Protein AF-Q5XAY3-F1 (afdb_monomer)

Organism: Streptococcus pyogenes serotype M6 (strain ATCC BAA-946 / MGAS10394) (NCBI:txid286636)

Secondary structure (DSSP, 8-state):
------S-TTS--EEEEEEETTEEEEEEEEEE-SSSEEEEEEEEE-GGGTTTTHHHHHHHHHHHHHHHHT--EEEEEEEHHHHHHHHHTT-EEEEEEEEETTEEEEEEEEE-----HHHHHHHHHHHHHHHHHHHHHHHHH-S---

Radius of gyration: 23.06 Å; Cα contacts (8 Å, |Δi|>4): 204; chains: 1; bounding box: 86×54×33 Å

Nearest PDB structures (foldseek):
  5jph-assembly2_A  TM=9.578E-01  e=9.224E-12  Staphylococcus aureus subsp. aureus COL
  3efa-assembly1_A-2  TM=9.436E-01  e=9.366E-09  Lactiplantibacillus plantarum WCFS1
  2jdd-assembly1_A  TM=9.317E-01  e=6.829E-08  Bacillus licheniformis
  8iym-assembly1_A  TM=8.969E-01  e=8.688E-08  Helicobacter pylori 26695
  8iym-assembly3_C  TM=8.863E-01  e=6.728E-07  Helicobacter pylori 26695

Sequence (146 aa):
MTDKFDANDETRTVYAVVYDNDQPVSTGQFLAETKIEARLTRIVTLADYCGCGYGAKVTEALETYTRREGFYQLTIHSELTAQTFYENLGYQTYGSKYLEDGEYCQSLVKTILKWEKNMDIAMLIAIVGGLLGCYLYLTKNNEPKD

Solvent-accessible surface area (backbone atoms only — not comparable to full-atom values): 8529 Å² total; per-residue (Å²): 134,83,81,84,83,78,85,69,89,81,64,79,72,44,74,36,74,43,64,57,95,88,39,81,41,22,34,25,32,42,39,72,78,53,93,41,36,30,34,55,41,74,74,45,50,43,78,95,50,58,90,71,53,47,57,58,52,28,51,50,52,48,51,52,49,37,36,72,76,59,27,42,36,40,37,36,80,29,46,61,91,50,41,67,62,44,42,76,73,63,32,42,79,49,84,74,74,46,77,54,98,90,40,58,29,39,38,29,39,33,77,39,76,67,82,53,68,65,57,56,50,51,50,49,51,50,52,52,50,50,52,52,51,52,52,56,52,55,60,69,72,63,59,81,82,128

Structure (mmCIF, N/CA/C/O backbone):
data_AF-Q5XAY3-F1
#
_entry.id   AF-Q5XAY3-F1
#
loop_
_atom_site.group_PDB
_atom_site.id
_atom_site.type_symbol
_atom_site.label_atom_id
_atom_site.label_alt_id
_atom_site.label_comp_id
_atom_site.label_asym_id
_atom_site.label_entity_id
_atom_site.label_seq_id
_atom_site.pdbx_PDB_ins_code
_atom_site.Cartn_x
_atom_site.Cartn_y
_atom_site.Cartn_z
_atom_site.occupancy
_atom_site.B_iso_or_equiv
_atom_site.auth_seq_id
_atom_site.auth_comp_id
_atom_site.auth_asym_id
_atom_site.auth_atom_id
_atom_site.pdbx_PDB_model_num
ATOM 1 N N . MET A 1 1 ? 31.975 10.786 12.849 1.00 38.81 1 MET A N 1
ATOM 2 C CA . MET A 1 1 ? 30.788 10.701 11.978 1.00 38.81 1 MET A CA 1
ATOM 3 C C . MET A 1 1 ? 29.730 10.038 12.835 1.00 38.81 1 MET A C 1
ATOM 5 O O . MET A 1 1 ? 29.799 8.836 13.030 1.00 38.81 1 MET A O 1
ATOM 9 N N . THR A 1 2 ? 28.933 10.831 13.550 1.00 36.53 2 THR A N 1
ATOM 10 C CA . THR A 1 2 ? 28.000 10.291 14.547 1.00 36.53 2 THR A CA 1
ATOM 11 C C . THR A 1 2 ? 26.797 9.747 13.800 1.00 36.53 2 THR A C 1
ATOM 13 O O . THR A 1 2 ? 26.015 10.521 13.250 1.00 36.53 2 THR A O 1
ATOM 16 N N . ASP A 1 3 ? 26.734 8.421 13.727 1.00 45.97 3 ASP A N 1
ATOM 17 C CA . ASP A 1 3 ? 25.584 7.663 13.261 1.00 45.97 3 ASP A CA 1
ATOM 18 C C . ASP A 1 3 ? 24.376 8.059 14.115 1.00 45.97 3 ASP A C 1
ATOM 20 O O . ASP A 1 3 ? 24.341 7.842 15.326 1.00 45.97 3 ASP A O 1
ATOM 24 N N . LYS A 1 4 ? 23.446 8.784 13.501 1.00 44.84 4 LYS A N 1
ATOM 25 C CA . LYS A 1 4 ? 22.268 9.335 14.162 1.00 44.84 4 LYS A CA 1
ATOM 26 C C . LYS A 1 4 ? 21.132 8.337 13.963 1.00 44.84 4 LYS A C 1
ATOM 28 O O . LYS A 1 4 ? 20.185 8.618 13.237 1.00 44.84 4 LYS A O 1
ATOM 33 N N . PHE A 1 5 ? 21.279 7.162 14.568 1.00 50.28 5 PHE A N 1
ATOM 34 C CA . PHE A 1 5 ? 20.240 6.130 14.607 1.00 50.28 5 PHE A CA 1
ATOM 35 C C . PHE A 1 5 ? 19.625 5.948 16.000 1.00 50.28 5 PHE A C 1
ATOM 37 O O . PHE A 1 5 ? 18.860 5.017 16.213 1.00 50.28 5 PHE A O 1
ATOM 44 N N . ASP A 1 6 ? 19.899 6.868 16.926 1.00 50.62 6 ASP A N 1
ATOM 45 C CA . ASP A 1 6 ? 19.252 6.895 18.234 1.00 50.62 6 ASP A CA 1
ATOM 46 C C . ASP A 1 6 ? 18.214 8.024 18.300 1.00 50.62 6 ASP A C 1
ATOM 48 O O . ASP A 1 6 ? 18.510 9.180 17.980 1.00 50.62 6 ASP A O 1
ATOM 52 N N . ALA A 1 7 ? 17.023 7.662 18.790 1.00 40.84 7 ALA A N 1
ATOM 53 C CA . ALA A 1 7 ? 15.917 8.519 19.239 1.00 40.84 7 ALA A CA 1
ATOM 54 C C . ALA A 1 7 ? 14.749 8.811 18.274 1.00 40.84 7 ALA A C 1
ATOM 56 O O . ALA A 1 7 ? 14.219 9.920 18.270 1.00 40.84 7 ALA A O 1
ATOM 57 N N . ASN A 1 8 ? 14.235 7.799 17.564 1.00 47.28 8 ASN A N 1
ATOM 58 C CA . ASN A 1 8 ? 12.788 7.767 17.296 1.00 47.28 8 ASN A CA 1
ATOM 59 C C . ASN A 1 8 ? 12.199 6.359 17.477 1.00 47.28 8 ASN A C 1
ATOM 61 O O . ASN A 1 8 ? 11.539 5.821 16.592 1.00 47.28 8 ASN A O 1
ATOM 65 N N . ASP A 1 9 ? 12.429 5.774 18.654 1.00 47.97 9 ASP A N 1
ATOM 66 C CA . ASP A 1 9 ? 11.835 4.497 19.086 1.00 47.97 9 ASP A CA 1
ATOM 67 C C . ASP A 1 9 ? 10.313 4.588 19.364 1.00 47.97 9 ASP A C 1
ATOM 69 O O . ASP A 1 9 ? 9.695 3.623 19.810 1.00 47.97 9 ASP A O 1
ATOM 73 N N . GLU A 1 10 ? 9.666 5.729 19.092 1.00 52.97 10 GLU A N 1
ATOM 74 C CA . GLU A 1 10 ? 8.235 5.926 19.366 1.00 52.97 10 GLU A CA 1
ATOM 75 C C . GLU A 1 10 ? 7.317 5.575 18.181 1.00 52.97 10 GLU A C 1
ATOM 77 O O . GLU A 1 10 ? 6.138 5.267 18.375 1.00 52.97 10 GLU A O 1
ATOM 82 N N . THR A 1 11 ? 7.823 5.546 16.944 1.00 57.94 11 THR A N 1
ATOM 83 C CA . THR A 1 11 ? 7.010 5.180 15.772 1.00 57.94 11 THR A CA 1
ATOM 84 C C . THR A 1 11 ? 7.132 3.689 15.487 1.00 57.94 11 THR A C 1
ATOM 86 O O . THR A 1 11 ? 8.126 3.251 14.903 1.00 57.94 11 THR A O 1
ATOM 89 N N . ARG A 1 12 ? 6.109 2.903 15.859 1.00 69.62 12 ARG A N 1
ATOM 90 C CA . ARG A 1 12 ? 5.949 1.499 15.434 1.00 69.62 12 ARG A CA 1
ATOM 91 C C . ARG A 1 12 ? 6.001 1.411 13.909 1.00 69.62 12 ARG A C 1
ATOM 93 O O . ARG A 1 12 ? 4.992 1.574 13.230 1.00 69.62 12 ARG A O 1
ATOM 100 N N . THR A 1 13 ? 7.191 1.163 13.385 1.00 80.38 13 THR A N 1
ATOM 101 C CA . THR A 1 13 ? 7.416 1.006 11.955 1.00 80.38 13 THR A CA 1
ATOM 102 C C . THR A 1 13 ? 7.174 -0.447 11.601 1.00 80.38 13 THR A C 1
ATOM 104 O O . THR A 1 13 ? 7.787 -1.343 12.180 1.00 80.38 13 THR A O 1
ATOM 107 N N . VAL A 1 14 ? 6.257 -0.688 10.672 1.00 94.94 14 VAL A N 1
ATOM 108 C CA . VAL A 1 14 ? 5.840 -2.037 10.287 1.00 94.94 14 VAL A CA 1
ATOM 109 C C . VAL A 1 14 ? 6.200 -2.244 8.832 1.00 94.94 14 VAL A C 1
ATOM 111 O O . VAL A 1 14 ? 5.973 -1.367 8.004 1.00 94.94 14 VAL A O 1
ATOM 114 N N . TYR A 1 15 ? 6.763 -3.406 8.525 1.00 96.94 15 TYR A N 1
ATOM 115 C CA . TYR A 1 15 ? 7.144 -3.771 7.169 1.00 96.94 15 TYR A CA 1
ATOM 116 C C . TYR A 1 15 ? 6.366 -5.003 6.729 1.00 96.94 15 TYR A C 1
ATOM 118 O O . TYR A 1 15 ? 6.168 -5.934 7.511 1.00 96.94 15 TYR A O 1
ATOM 126 N N . ALA A 1 16 ? 5.961 -5.017 5.465 1.00 97.69 16 ALA A N 1
ATOM 127 C CA . ALA A 1 16 ? 5.516 -6.218 4.780 1.00 97.69 16 ALA A CA 1
ATOM 128 C C . ALA A 1 16 ? 6.573 -6.583 3.744 1.00 97.69 16 ALA A C 1
ATOM 130 O O . ALA A 1 16 ? 6.990 -5.729 2.968 1.00 97.69 16 ALA A O 1
ATOM 131 N N . VAL A 1 17 ? 6.990 -7.846 3.736 1.00 98.06 17 VAL A N 1
ATOM 132 C CA . VAL A 1 17 ? 7.931 -8.385 2.753 1.00 98.06 17 VAL A CA 1
ATOM 133 C C . VAL A 1 17 ? 7.301 -9.623 2.141 1.00 98.06 17 VAL A C 1
ATOM 135 O O . VAL A 1 17 ? 6.858 -10.518 2.861 1.00 98.06 17 VAL A O 1
ATOM 138 N N . VAL A 1 18 ? 7.244 -9.663 0.816 1.00 97.94 18 VAL A N 1
ATOM 139 C CA . VAL A 1 18 ? 6.776 -10.821 0.058 1.00 97.94 18 VAL A CA 1
ATOM 140 C C . VAL A 1 18 ? 7.987 -11.563 -0.483 1.00 97.94 18 VAL A C 1
ATOM 142 O O . VAL A 1 18 ? 8.883 -10.957 -1.075 1.00 97.94 18 VAL A O 1
ATOM 145 N N . TYR A 1 19 ? 7.985 -12.875 -0.272 1.00 97.62 19 TYR A N 1
ATOM 146 C CA . TYR A 1 19 ? 9.022 -13.790 -0.723 1.00 97.62 19 TYR A CA 1
ATOM 147 C C . TYR A 1 19 ? 8.503 -14.656 -1.875 1.00 97.62 19 TYR A C 1
ATOM 149 O O . TYR A 1 19 ? 7.343 -15.072 -1.862 1.00 97.62 19 TYR A O 1
ATOM 157 N N . ASP A 1 20 ? 9.375 -14.940 -2.838 1.00 96.00 20 ASP A N 1
ATOM 158 C CA . ASP A 1 20 ? 9.196 -15.954 -3.878 1.00 96.00 20 ASP A CA 1
ATOM 159 C C . ASP A 1 20 ? 10.372 -16.934 -3.787 1.00 96.00 20 ASP A C 1
ATOM 161 O O . ASP A 1 20 ? 11.521 -16.517 -3.901 1.00 96.00 20 ASP A O 1
ATOM 165 N N . ASN A 1 21 ? 10.109 -18.215 -3.510 1.00 94.69 21 ASN A N 1
ATOM 166 C CA . ASN A 1 21 ? 11.141 -19.240 -3.268 1.00 94.69 21 ASN A CA 1
ATOM 167 C C . ASN A 1 21 ? 12.261 -18.780 -2.304 1.00 94.69 21 ASN A C 1
ATOM 169 O O . ASN A 1 21 ? 13.439 -18.820 -2.651 1.00 94.69 21 ASN A O 1
ATOM 173 N N . ASP A 1 22 ? 11.887 -18.293 -1.115 1.00 94.25 22 ASP A N 1
ATOM 174 C CA . ASP A 1 22 ? 12.787 -17.751 -0.075 1.00 94.25 22 ASP A CA 1
ATOM 175 C C . ASP A 1 22 ? 13.577 -16.479 -0.450 1.00 94.25 22 ASP A C 1
ATOM 177 O O . ASP A 1 22 ? 14.269 -15.908 0.396 1.00 94.25 22 ASP A O 1
ATOM 181 N N . GLN A 1 23 ? 13.422 -15.950 -1.667 1.00 96.31 23 GLN A N 1
ATOM 182 C CA . GLN A 1 23 ? 13.983 -14.662 -2.071 1.00 96.31 23 GLN A CA 1
ATOM 183 C C . GLN A 1 23 ? 12.981 -13.533 -1.771 1.00 96.31 23 GLN A C 1
ATOM 185 O O . GLN A 1 23 ? 11.853 -13.586 -2.264 1.00 96.31 23 GLN A O 1
ATOM 190 N N . PRO A 1 24 ? 13.339 -12.476 -1.015 1.00 97.31 24 PRO A N 1
ATOM 191 C CA . PRO A 1 24 ? 12.484 -11.297 -0.897 1.00 97.31 24 PRO A CA 1
ATOM 192 C C . PRO A 1 24 ? 12.389 -10.589 -2.254 1.00 97.31 24 PRO A C 1
ATOM 194 O O . PRO A 1 24 ? 13.410 -10.199 -2.825 1.00 97.31 24 PRO A O 1
ATOM 197 N N . VAL A 1 25 ? 11.165 -10.422 -2.760 1.00 98.00 25 VAL A N 1
ATOM 198 C CA . VAL A 1 25 ? 10.891 -9.854 -4.095 1.00 98.00 25 VAL A CA 1
ATOM 199 C C . VAL A 1 25 ? 10.154 -8.524 -4.051 1.00 98.00 25 VAL A C 1
ATOM 201 O O . VAL A 1 25 ? 10.248 -7.737 -4.992 1.00 98.00 25 VAL A O 1
ATOM 204 N N . SER A 1 26 ? 9.427 -8.246 -2.969 1.00 98.31 26 SER A N 1
ATOM 205 C CA . SER A 1 26 ? 8.736 -6.974 -2.782 1.00 98.31 26 SER A CA 1
ATOM 206 C C . SER A 1 26 ? 8.653 -6.608 -1.308 1.00 98.31 26 SER A C 1
ATOM 208 O O . SER A 1 26 ? 8.551 -7.483 -0.449 1.00 98.31 26 SER A O 1
ATOM 210 N N . THR A 1 27 ? 8.712 -5.315 -1.014 1.00 98.25 27 THR A N 1
ATOM 211 C CA . THR A 1 27 ? 8.634 -4.771 0.341 1.00 98.25 27 THR A CA 1
ATOM 212 C C . THR A 1 27 ? 7.783 -3.511 0.365 1.00 98.25 27 THR A C 1
ATOM 214 O O . THR A 1 27 ? 7.619 -2.854 -0.661 1.00 98.25 27 THR A O 1
ATOM 217 N N . GLY A 1 28 ? 7.255 -3.173 1.535 1.00 97.81 28 GLY A N 1
ATOM 218 C CA . GLY A 1 28 ? 6.571 -1.918 1.807 1.00 97.81 28 GLY A CA 1
ATOM 219 C C . GLY A 1 28 ? 6.605 -1.597 3.292 1.00 97.81 28 GLY A C 1
ATOM 220 O O . GLY A 1 28 ? 6.694 -2.488 4.140 1.00 97.81 28 GLY A O 1
ATOM 221 N N . GLN A 1 29 ? 6.534 -0.313 3.604 1.00 97.44 29 GLN A N 1
ATOM 222 C CA . GLN A 1 29 ? 6.572 0.223 4.954 1.00 97.44 29 GLN A CA 1
ATOM 223 C C . GLN A 1 29 ? 5.231 0.878 5.283 1.00 97.44 29 GLN A C 1
ATOM 225 O O . GLN A 1 29 ? 4.672 1.625 4.485 1.00 97.44 29 GLN A O 1
ATOM 230 N N . PHE A 1 30 ? 4.730 0.610 6.480 1.00 96.69 30 PHE A N 1
ATOM 231 C CA . PHE A 1 30 ? 3.618 1.316 7.095 1.00 96.69 30 PHE A CA 1
ATOM 232 C C . PHE A 1 30 ? 4.167 2.323 8.104 1.00 96.69 30 PHE A C 1
ATOM 234 O O . PHE A 1 30 ? 4.958 1.969 8.987 1.00 96.69 30 PHE A O 1
ATOM 241 N N . LEU A 1 31 ? 3.721 3.570 7.973 1.00 95.12 31 LEU A N 1
ATOM 242 C CA . LEU A 1 31 ? 4.073 4.682 8.843 1.00 95.12 31 LEU A CA 1
ATOM 243 C C . LEU A 1 31 ? 2.798 5.302 9.418 1.00 95.12 31 LEU A C 1
ATOM 245 O O . LEU A 1 31 ? 2.003 5.879 8.683 1.00 95.12 31 LEU A O 1
ATOM 249 N N . ALA A 1 32 ? 2.610 5.210 10.733 1.00 94.38 32 ALA A N 1
ATOM 250 C CA . ALA A 1 32 ? 1.534 5.933 11.405 1.00 94.38 32 ALA A CA 1
ATOM 251 C C . ALA A 1 32 ? 1.825 7.442 11.391 1.00 94.38 32 ALA A C 1
ATOM 253 O O . ALA A 1 32 ? 2.888 7.862 11.847 1.00 94.38 32 ALA A O 1
ATOM 254 N N . GLU A 1 33 ? 0.884 8.245 10.892 1.00 92.94 33 GLU A N 1
ATOM 255 C CA . GLU A 1 33 ? 1.005 9.711 10.863 1.00 92.94 33 GLU A CA 1
ATOM 256 C C . GLU A 1 33 ? 0.174 10.357 11.973 1.00 92.94 33 GLU A C 1
ATOM 258 O O . GLU A 1 33 ? 0.600 11.320 12.610 1.00 92.94 33 GLU A O 1
ATOM 263 N N . THR A 1 34 ? -0.998 9.785 12.259 1.00 92.50 34 THR A N 1
ATOM 264 C CA . THR A 1 34 ? -1.862 10.187 13.372 1.00 92.50 34 THR A CA 1
ATOM 265 C C . THR A 1 34 ? -2.394 8.953 14.104 1.00 92.50 34 THR A C 1
ATOM 267 O O . THR A 1 34 ? -1.965 7.827 13.865 1.00 92.50 34 THR A O 1
ATOM 270 N N . LYS A 1 35 ? -3.352 9.133 15.023 1.00 89.81 35 LYS A N 1
ATOM 271 C CA . LYS A 1 35 ? -4.024 8.006 15.696 1.00 89.81 35 LYS A CA 1
ATOM 272 C C . LYS A 1 35 ? -4.955 7.211 14.773 1.00 89.81 35 LYS A C 1
ATOM 274 O O . LYS A 1 35 ? -5.373 6.124 15.158 1.00 89.81 35 LYS A O 1
ATOM 279 N N . ILE A 1 36 ? -5.338 7.775 13.625 1.00 91.75 36 ILE A N 1
ATOM 280 C CA . ILE A 1 36 ? -6.341 7.196 12.717 1.00 91.75 36 ILE A CA 1
ATOM 281 C C . ILE A 1 36 ? -5.893 7.166 11.249 1.00 91.75 36 ILE A C 1
ATOM 283 O O . ILE A 1 36 ? -6.538 6.494 10.444 1.00 91.75 36 ILE A O 1
ATOM 287 N N . GLU A 1 37 ? -4.795 7.840 10.904 1.00 94.19 37 GLU A N 1
ATOM 288 C CA . GLU A 1 37 ? -4.243 7.927 9.547 1.00 94.19 37 GLU A CA 1
ATOM 289 C C . GLU A 1 37 ? -2.828 7.359 9.516 1.00 94.19 37 GLU A C 1
ATOM 291 O O . GLU A 1 37 ? -2.031 7.547 10.444 1.00 94.19 37 GLU A O 1
ATOM 296 N N . ALA A 1 38 ? -2.518 6.673 8.426 1.00 95.50 38 ALA A N 1
ATOM 297 C CA . ALA A 1 38 ? -1.192 6.160 8.158 1.00 95.50 38 ALA A CA 1
ATOM 298 C C . ALA A 1 38 ? -0.847 6.312 6.679 1.00 95.50 38 ALA A C 1
ATOM 300 O O . ALA A 1 38 ? -1.724 6.411 5.822 1.00 95.50 38 ALA A O 1
ATOM 301 N N . ARG A 1 39 ? 0.446 6.286 6.381 1.00 96.62 39 ARG A N 1
ATOM 302 C CA . ARG A 1 39 ? 0.976 6.341 5.027 1.00 96.62 39 ARG A CA 1
ATOM 303 C C . ARG A 1 39 ? 1.713 5.056 4.707 1.00 96.62 39 ARG A C 1
ATOM 305 O O . ARG A 1 39 ? 2.464 4.541 5.539 1.00 96.62 39 ARG A O 1
ATOM 312 N N . LEU A 1 40 ? 1.511 4.547 3.495 1.00 97.50 40 LEU A N 1
ATOM 313 C CA . L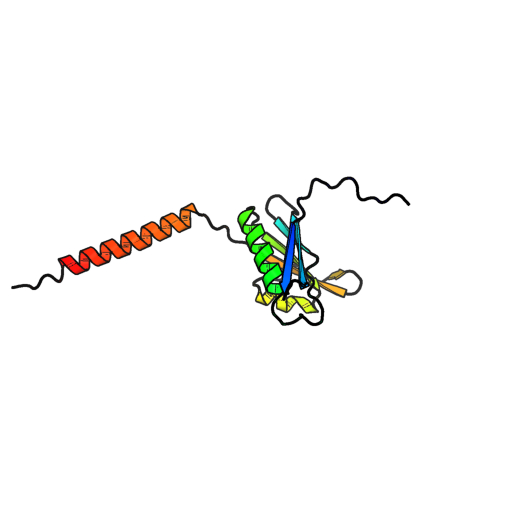EU A 1 40 ? 2.381 3.508 2.961 1.00 97.50 40 LEU A CA 1
ATOM 314 C C . LEU A 1 40 ? 3.548 4.163 2.226 1.00 97.50 40 LEU A C 1
ATOM 316 O O . LEU A 1 40 ? 3.364 5.043 1.384 1.00 97.50 40 LEU A O 1
ATOM 320 N N . THR A 1 41 ? 4.756 3.733 2.558 1.00 95.56 41 THR A N 1
ATOM 321 C CA . THR A 1 41 ? 6.013 4.249 2.015 1.00 95.56 41 THR A CA 1
ATOM 322 C C . THR A 1 41 ? 6.890 3.091 1.552 1.00 95.56 41 THR A C 1
ATOM 324 O O . THR A 1 41 ? 6.670 1.938 1.922 1.00 95.56 41 THR A O 1
ATOM 327 N N . ARG A 1 42 ? 7.909 3.379 0.732 1.00 95.06 42 ARG A N 1
ATOM 328 C CA . ARG A 1 42 ? 8.931 2.396 0.317 1.00 95.06 42 ARG A CA 1
ATOM 329 C C . ARG A 1 42 ? 8.352 1.105 -0.283 1.00 95.06 42 ARG A C 1
ATOM 331 O O . ARG A 1 42 ? 8.902 0.030 -0.054 1.00 95.06 42 ARG A O 1
ATOM 338 N N . ILE A 1 43 ? 7.252 1.212 -1.032 1.00 96.31 43 ILE A N 1
ATOM 339 C CA . ILE A 1 43 ? 6.711 0.081 -1.788 1.00 96.31 43 ILE A CA 1
ATOM 340 C C . ILE A 1 43 ? 7.619 -0.139 -2.993 1.00 96.31 43 ILE A C 1
ATOM 342 O O . ILE A 1 43 ? 7.645 0.673 -3.913 1.00 96.31 43 ILE A O 1
ATOM 346 N N . VAL A 1 44 ? 8.393 -1.220 -2.964 1.00 95.88 44 VAL A N 1
ATOM 347 C CA . VAL A 1 44 ? 9.382 -1.543 -3.996 1.00 95.88 44 VAL A CA 1
ATOM 348 C C . VAL A 1 44 ? 9.249 -3.012 -4.360 1.00 95.88 44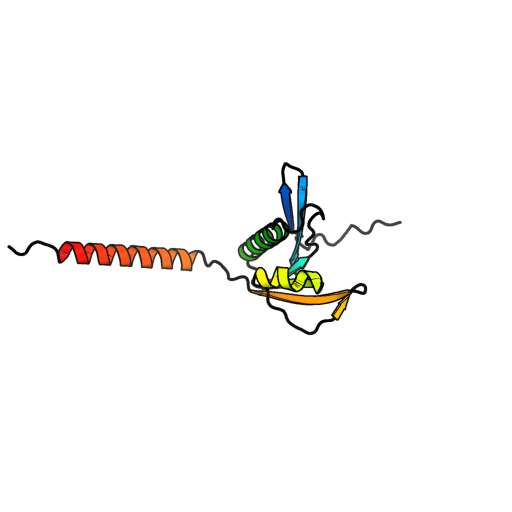 VAL A C 1
ATOM 350 O O . VAL A 1 44 ? 9.119 -3.870 -3.490 1.00 95.88 44 VAL A O 1
ATOM 353 N N . THR A 1 45 ? 9.285 -3.308 -5.655 1.00 96.88 45 THR A N 1
ATOM 354 C CA . THR A 1 45 ? 9.372 -4.673 -6.191 1.00 96.88 45 THR A CA 1
ATOM 355 C C . THR A 1 45 ? 10.653 -4.772 -7.008 1.00 96.88 45 THR A C 1
ATOM 357 O O . THR A 1 45 ? 10.996 -3.825 -7.714 1.00 96.88 45 THR A O 1
ATOM 360 N N . LEU A 1 46 ? 11.377 -5.887 -6.894 1.00 97.19 46 LEU A N 1
ATOM 361 C CA . LEU A 1 46 ? 12.545 -6.146 -7.735 1.00 97.19 46 LEU A CA 1
ATOM 362 C C . LEU A 1 46 ? 12.149 -6.074 -9.217 1.00 97.19 46 LEU A C 1
ATOM 364 O O . LEU A 1 46 ? 11.084 -6.563 -9.588 1.00 97.19 46 LEU A O 1
ATOM 368 N N . ALA A 1 47 ? 13.010 -5.493 -10.057 1.00 94.88 47 ALA A N 1
ATOM 369 C CA . ALA A 1 47 ? 12.695 -5.199 -11.459 1.00 94.88 47 ALA A CA 1
ATOM 370 C C . ALA A 1 47 ? 12.204 -6.432 -12.242 1.00 94.88 47 ALA A C 1
ATOM 372 O O . ALA A 1 47 ? 11.186 -6.353 -12.926 1.00 94.88 47 ALA A O 1
ATOM 373 N N . ASP A 1 48 ? 12.858 -7.582 -12.057 1.00 95.50 48 ASP A N 1
ATOM 374 C CA . ASP A 1 48 ? 12.507 -8.848 -12.722 1.00 95.50 48 ASP A CA 1
ATOM 375 C C . ASP A 1 48 ? 11.168 -9.447 -12.246 1.00 95.50 48 ASP A C 1
ATOM 377 O O . ASP A 1 48 ? 10.637 -10.369 -12.860 1.00 95.50 48 ASP A O 1
ATOM 381 N N . TYR A 1 49 ? 10.611 -8.919 -11.153 1.00 94.94 49 TYR A N 1
ATOM 382 C CA . TYR A 1 49 ? 9.377 -9.378 -10.512 1.00 94.94 49 TYR A CA 1
ATOM 383 C C . TYR A 1 49 ? 8.237 -8.350 -10.636 1.00 94.94 49 TYR A C 1
ATOM 385 O O . TYR A 1 49 ? 7.123 -8.577 -10.145 1.00 94.94 49 TYR A O 1
ATOM 393 N N . CYS A 1 50 ? 8.483 -7.214 -11.295 1.00 92.75 50 CYS A N 1
ATOM 394 C CA . CYS A 1 50 ? 7.454 -6.230 -11.607 1.00 92.75 50 CYS A CA 1
ATOM 395 C C . CYS A 1 50 ? 6.390 -6.829 -12.540 1.00 92.75 50 CYS A C 1
ATOM 397 O O . CYS A 1 50 ? 6.680 -7.626 -13.425 1.00 92.75 50 CYS A O 1
ATOM 399 N N . GLY A 1 51 ? 5.126 -6.449 -12.337 1.00 91.81 51 GLY A N 1
ATOM 400 C CA . GLY A 1 51 ? 4.001 -6.986 -13.116 1.00 91.81 51 GLY A CA 1
ATOM 401 C C . GLY A 1 51 ? 3.471 -8.350 -12.648 1.00 91.81 51 GLY A C 1
ATOM 402 O O . GLY A 1 51 ? 2.378 -8.732 -13.048 1.00 91.81 51 GLY A O 1
ATOM 403 N N . CYS A 1 52 ? 4.149 -9.039 -11.724 1.00 93.75 52 CYS A N 1
ATOM 404 C CA . CYS A 1 52 ? 3.690 -10.318 -11.154 1.00 93.75 52 CYS A CA 1
ATOM 405 C C . CYS A 1 52 ? 2.716 -10.163 -9.964 1.00 93.75 52 CYS A C 1
ATOM 407 O O . CYS A 1 52 ? 2.402 -11.130 -9.271 1.00 93.75 52 CYS A O 1
ATOM 409 N N . GLY A 1 53 ? 2.257 -8.939 -9.678 1.00 95.25 53 GLY A N 1
ATOM 410 C CA . GLY A 1 53 ? 1.310 -8.652 -8.591 1.00 95.25 53 GLY A CA 1
ATOM 411 C C . GLY A 1 53 ? 1.909 -8.630 -7.176 1.00 95.25 53 GLY A C 1
ATOM 412 O O . GLY A 1 53 ? 1.163 -8.493 -6.209 1.00 95.25 53 GLY A O 1
ATOM 413 N N . TYR A 1 54 ? 3.233 -8.724 -7.011 1.00 97.38 54 TYR A N 1
ATOM 414 C CA . TYR A 1 54 ? 3.869 -8.716 -5.684 1.00 97.38 54 TYR A CA 1
ATOM 415 C C . TYR A 1 54 ? 3.688 -7.399 -4.920 1.00 97.38 54 TYR A C 1
ATOM 417 O O . TYR A 1 54 ? 3.384 -7.436 -3.729 1.00 97.38 54 TYR A O 1
ATOM 425 N N . GLY A 1 55 ? 3.764 -6.253 -5.605 1.00 96.56 55 GLY A N 1
ATOM 426 C CA . GLY A 1 55 ? 3.455 -4.958 -4.993 1.00 96.56 55 GLY A CA 1
ATOM 427 C C . GLY A 1 55 ? 2.024 -4.897 -4.448 1.00 96.56 55 GLY A C 1
ATOM 428 O O . GLY A 1 55 ? 1.809 -4.403 -3.347 1.00 96.56 55 GLY A O 1
ATOM 429 N N . ALA A 1 56 ? 1.051 -5.479 -5.161 1.00 97.44 56 ALA A N 1
ATOM 430 C CA . ALA A 1 56 ? -0.334 -5.540 -4.691 1.00 97.44 56 ALA A CA 1
ATOM 431 C C . ALA A 1 56 ? -0.465 -6.391 -3.418 1.00 97.44 56 ALA A C 1
ATOM 433 O O . ALA A 1 56 ? -1.154 -5.985 -2.487 1.00 97.44 56 ALA A O 1
ATOM 434 N N . LYS A 1 57 ? 0.254 -7.522 -3.337 1.00 98.00 57 LYS A N 1
ATOM 435 C CA . LYS A 1 57 ? 0.304 -8.365 -2.128 1.00 98.00 57 LYS A CA 1
ATOM 436 C C . LYS A 1 57 ? 0.906 -7.625 -0.929 1.00 98.00 57 LYS A C 1
ATOM 438 O O . LYS A 1 57 ? 0.403 -7.761 0.184 1.00 98.00 57 LYS A O 1
ATOM 443 N N . VAL A 1 58 ? 1.961 -6.833 -1.141 1.00 98.38 58 VAL A N 1
ATOM 444 C CA . VAL A 1 58 ? 2.531 -5.964 -0.096 1.00 98.38 58 VAL A CA 1
ATOM 445 C C . VAL A 1 58 ? 1.491 -4.954 0.382 1.00 98.38 58 VAL A C 1
ATOM 447 O O . VAL A 1 58 ? 1.244 -4.859 1.585 1.00 98.38 58 VAL A O 1
ATOM 450 N N . THR A 1 59 ? 0.853 -4.228 -0.540 1.00 97.88 59 THR A N 1
ATOM 451 C CA . THR A 1 59 ? -0.169 -3.231 -0.199 1.00 97.88 59 THR A CA 1
ATOM 452 C C . THR A 1 59 ? -1.335 -3.864 0.560 1.00 97.88 59 THR A C 1
ATOM 454 O O . THR A 1 59 ? -1.715 -3.358 1.610 1.00 97.88 59 THR A O 1
ATOM 457 N N . GLU A 1 60 ? -1.848 -5.011 0.111 1.00 96.94 60 GLU A N 1
ATOM 458 C CA . GLU A 1 60 ? -2.935 -5.741 0.776 1.00 96.94 60 GLU A CA 1
ATOM 459 C C . GLU A 1 60 ? -2.561 -6.201 2.197 1.00 96.94 60 GLU A C 1
ATOM 461 O O . GLU A 1 60 ? -3.371 -6.102 3.129 1.00 96.94 60 GLU A O 1
ATOM 466 N N . ALA A 1 61 ? -1.325 -6.667 2.400 1.00 97.19 61 ALA A N 1
ATOM 467 C CA . ALA A 1 61 ? -0.836 -7.050 3.721 1.00 97.19 61 ALA A CA 1
ATOM 468 C C . ALA A 1 61 ? -0.800 -5.844 4.677 1.00 97.19 61 ALA A C 1
ATOM 470 O O . ALA A 1 61 ? -1.241 -5.947 5.827 1.00 97.19 61 ALA A O 1
ATOM 471 N N . LEU A 1 62 ? -0.339 -4.685 4.195 1.00 97.19 62 LEU A N 1
ATOM 472 C CA . LEU A 1 62 ? -0.316 -3.449 4.979 1.00 97.19 62 LEU A CA 1
ATOM 473 C C . LEU A 1 62 ? -1.724 -2.884 5.207 1.00 97.19 62 LEU A C 1
ATOM 475 O O . LEU A 1 62 ? -2.011 -2.423 6.308 1.00 97.19 62 LEU A O 1
ATOM 479 N N . GLU A 1 63 ? -2.641 -2.979 4.244 1.00 96.06 63 GLU A N 1
ATOM 480 C CA . GLU A 1 63 ? -4.060 -2.638 4.428 1.00 96.06 63 GLU A CA 1
ATOM 481 C C . GLU A 1 63 ? -4.722 -3.515 5.497 1.00 96.06 63 GLU A C 1
ATOM 483 O O . GLU A 1 63 ? -5.484 -3.032 6.338 1.00 96.06 63 GLU A O 1
ATOM 488 N N . THR A 1 64 ? -4.410 -4.810 5.500 1.00 94.19 64 THR A N 1
ATOM 489 C CA . THR A 1 64 ? -4.905 -5.754 6.506 1.00 94.19 64 THR A CA 1
ATOM 490 C C . THR A 1 64 ? -4.379 -5.402 7.895 1.00 94.19 64 THR A C 1
ATOM 492 O O . THR A 1 64 ? -5.156 -5.372 8.853 1.00 94.19 64 THR A O 1
ATOM 495 N N . TYR A 1 65 ? -3.087 -5.079 8.003 1.00 94.00 65 TYR A N 1
ATOM 496 C CA . TYR A 1 65 ? -2.488 -4.567 9.235 1.00 94.00 65 TYR A CA 1
ATOM 497 C C . TYR A 1 65 ? -3.184 -3.279 9.701 1.00 94.00 65 TYR A C 1
ATOM 499 O O . TYR A 1 65 ? -3.684 -3.218 10.821 1.00 94.00 65 TYR A O 1
ATOM 507 N N . THR A 1 66 ? -3.321 -2.300 8.808 1.00 93.69 66 THR A N 1
ATOM 508 C CA . THR A 1 66 ? -3.981 -1.007 9.047 1.00 93.69 66 THR A CA 1
ATOM 509 C C . THR A 1 66 ? -5.381 -1.183 9.632 1.00 93.69 66 THR A C 1
ATOM 511 O O . THR A 1 66 ? -5.707 -0.609 10.673 1.00 93.69 66 THR A O 1
ATOM 514 N N . ARG A 1 67 ? -6.196 -2.038 9.000 1.00 91.19 67 ARG A N 1
ATOM 515 C CA . ARG A 1 67 ? -7.559 -2.344 9.447 1.00 91.19 67 ARG A CA 1
ATOM 516 C C . ARG A 1 67 ? -7.573 -2.949 10.849 1.00 91.19 67 ARG A C 1
ATOM 518 O O . ARG A 1 67 ? -8.441 -2.615 11.653 1.00 91.19 67 ARG A O 1
ATOM 525 N N . ARG A 1 68 ? -6.634 -3.855 11.139 1.00 90.38 68 ARG A N 1
ATOM 526 C CA . ARG A 1 68 ? -6.537 -4.545 12.433 1.00 90.38 68 ARG A CA 1
ATOM 527 C C . ARG A 1 68 ? -6.143 -3.597 13.562 1.00 90.38 68 ARG A C 1
ATOM 529 O O . ARG A 1 68 ? -6.698 -3.710 14.651 1.00 90.38 68 ARG A O 1
ATOM 536 N N . GLU A 1 69 ? -5.219 -2.680 13.300 1.00 91.25 69 GLU A N 1
ATOM 537 C CA . GLU A 1 69 ? -4.751 -1.709 14.294 1.00 91.25 69 GLU A CA 1
ATOM 538 C C . GLU A 1 69 ? -5.716 -0.521 14.481 1.00 91.25 69 GLU A C 1
ATOM 540 O O . GLU A 1 69 ? -5.521 0.297 15.375 1.00 91.25 69 GLU A O 1
ATOM 545 N N . GLY A 1 70 ? -6.793 -0.447 13.689 1.00 90.00 70 GLY A N 1
ATOM 546 C CA . GLY A 1 70 ? -7.868 0.533 13.869 1.00 90.00 70 GLY A CA 1
ATOM 547 C C . GLY A 1 70 ? -7.640 1.876 13.175 1.00 90.00 70 GLY A C 1
ATOM 548 O O . GLY A 1 70 ? -8.309 2.850 13.518 1.00 90.00 70 GLY A O 1
ATOM 549 N N . PHE A 1 71 ? -6.735 1.928 12.200 1.00 92.44 71 PHE A N 1
ATOM 550 C CA . PHE A 1 71 ? -6.586 3.076 11.308 1.00 92.44 71 PHE A CA 1
ATOM 551 C C . PHE A 1 71 ? -7.700 3.067 10.251 1.00 92.44 71 PHE A C 1
A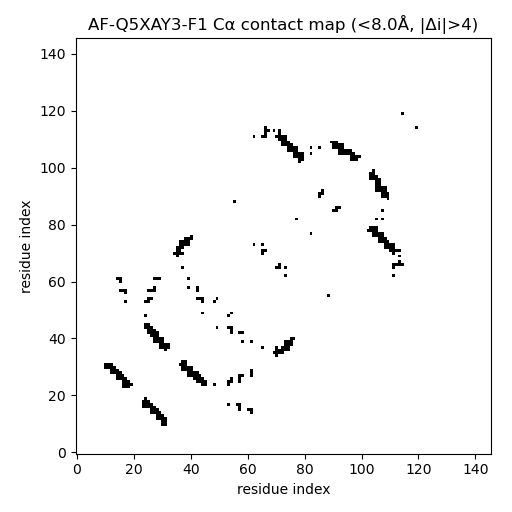TOM 553 O O . PHE A 1 71 ? -8.120 2.009 9.777 1.00 92.44 71 PHE A O 1
ATOM 560 N N . TYR A 1 72 ? -8.167 4.254 9.872 1.00 92.50 72 TYR A N 1
ATOM 561 C CA . TYR A 1 72 ? -9.313 4.450 8.977 1.00 92.50 72 TYR A CA 1
ATOM 562 C C . TYR A 1 72 ? -8.914 4.953 7.591 1.00 92.50 72 TYR A C 1
ATOM 564 O O . TYR A 1 72 ? -9.718 4.887 6.661 1.00 92.50 72 TYR A O 1
ATOM 572 N N . GLN A 1 73 ? -7.694 5.462 7.432 1.00 95.56 73 GLN A N 1
ATOM 573 C CA . GLN A 1 73 ? -7.242 6.040 6.176 1.00 95.56 73 GLN A CA 1
ATOM 574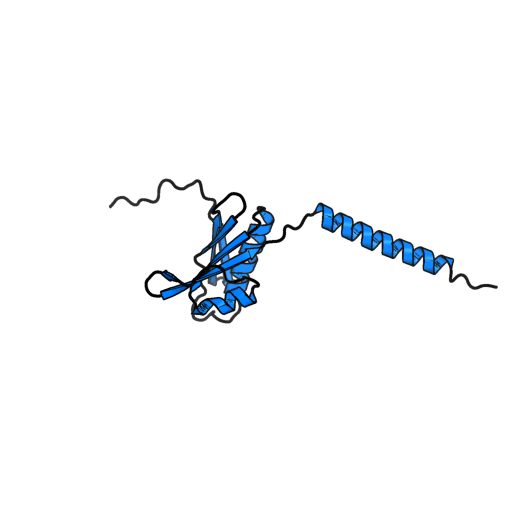 C C . GLN A 1 73 ? -5.787 5.677 5.897 1.00 95.56 73 GLN A C 1
ATOM 576 O O . GLN A 1 73 ? -4.935 5.782 6.781 1.00 95.56 73 GLN A O 1
ATOM 581 N N . LEU A 1 74 ? -5.530 5.271 4.653 1.00 97.25 74 LEU A N 1
ATOM 582 C CA . LEU A 1 74 ? -4.189 5.148 4.102 1.00 97.25 7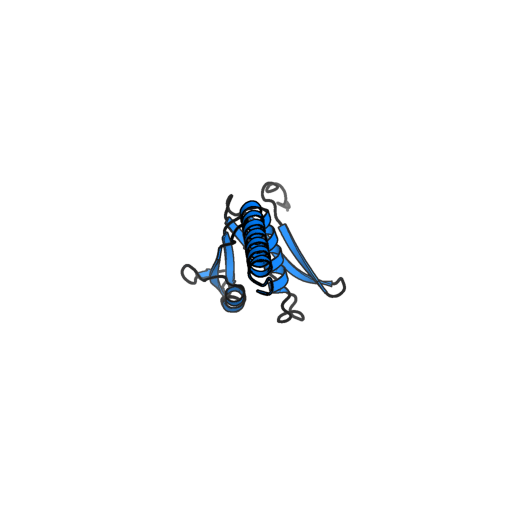4 LEU A CA 1
ATOM 583 C C . LEU A 1 74 ? -3.940 6.196 3.039 1.00 97.25 74 LEU A C 1
ATOM 585 O O . LEU A 1 74 ? -4.744 6.338 2.119 1.00 97.25 74 LEU A O 1
ATOM 589 N N . THR A 1 75 ? -2.795 6.854 3.131 1.00 97.75 75 THR A N 1
ATOM 590 C CA . THR A 1 75 ? -2.265 7.735 2.094 1.00 97.75 75 THR 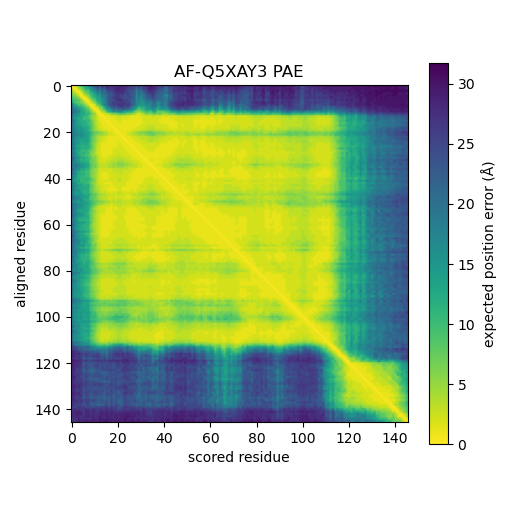A CA 1
ATOM 591 C C . THR A 1 75 ? -1.062 7.092 1.409 1.00 97.75 75 THR A C 1
ATOM 593 O O . THR A 1 75 ? -0.365 6.247 1.979 1.00 97.75 75 THR A O 1
ATOM 596 N N . ILE A 1 76 ? -0.833 7.471 0.155 1.00 97.94 76 ILE A N 1
ATOM 597 C CA . ILE A 1 76 ? 0.341 7.109 -0.639 1.00 97.94 76 ILE A CA 1
ATOM 598 C C . ILE A 1 76 ? 0.765 8.338 -1.432 1.00 97.94 76 ILE A C 1
ATOM 600 O O . ILE A 1 76 ? -0.067 9.028 -2.018 1.00 97.94 76 ILE A O 1
ATOM 604 N N . HIS A 1 77 ? 2.066 8.603 -1.455 1.00 96.25 77 HIS A N 1
ATOM 605 C CA . HIS A 1 77 ? 2.678 9.564 -2.366 1.00 96.25 77 HIS A CA 1
ATOM 606 C C . HIS A 1 77 ? 3.257 8.757 -3.522 1.00 96.25 77 HIS A C 1
ATOM 608 O O . HIS A 1 77 ? 4.233 8.033 -3.337 1.00 96.25 77 HIS A O 1
ATOM 614 N N . SER A 1 78 ? 2.589 8.790 -4.671 1.00 95.69 78 SER A N 1
ATOM 615 C CA . SER A 1 78 ? 2.955 7.975 -5.826 1.00 95.69 78 SER A CA 1
ATOM 616 C C . SER A 1 78 ? 3.588 8.846 -6.893 1.00 95.69 78 SER A C 1
ATOM 618 O O . SER A 1 78 ? 3.018 9.875 -7.252 1.00 95.69 78 SER A O 1
ATOM 620 N N . GLU A 1 79 ? 4.681 8.383 -7.494 1.00 95.25 79 GLU A N 1
ATOM 621 C CA . GLU A 1 79 ? 5.070 8.856 -8.824 1.00 95.25 79 GLU A CA 1
ATOM 622 C C . GLU A 1 79 ? 3.896 8.670 -9.798 1.00 95.25 79 GLU A C 1
ATOM 624 O O . GLU A 1 79 ? 3.101 7.726 -9.667 1.00 95.25 79 GLU A O 1
ATOM 629 N N . LEU A 1 80 ? 3.786 9.543 -10.804 1.00 94.75 80 LEU A N 1
ATOM 630 C CA . LEU A 1 80 ? 2.710 9.446 -11.801 1.00 94.75 80 LEU A CA 1
ATOM 631 C C . LEU A 1 80 ? 2.713 8.109 -12.559 1.00 94.75 80 LEU A C 1
ATOM 633 O O . LEU A 1 80 ? 1.652 7.624 -12.948 1.00 94.75 80 LEU A O 1
ATOM 637 N N . THR A 1 81 ? 3.883 7.494 -12.736 1.00 93.56 81 THR A N 1
ATOM 638 C CA . THR A 1 81 ? 4.067 6.181 -13.379 1.00 93.56 81 THR A CA 1
ATOM 639 C C . THR A 1 81 ? 3.361 5.047 -12.627 1.00 93.56 81 THR A C 1
ATOM 641 O O . THR A 1 81 ? 2.908 4.089 -13.251 1.00 93.56 81 THR A O 1
ATOM 644 N N . ALA A 1 82 ? 3.218 5.166 -11.302 1.00 94.38 82 ALA A N 1
ATOM 645 C CA . ALA A 1 82 ? 2.582 4.177 -10.433 1.00 94.38 82 ALA A CA 1
ATOM 646 C C . ALA A 1 82 ? 1.146 4.553 -10.014 1.00 94.38 82 ALA A C 1
ATOM 648 O O . ALA A 1 82 ? 0.471 3.759 -9.360 1.00 94.38 82 ALA A O 1
ATOM 649 N N . GLN A 1 83 ? 0.631 5.719 -10.425 1.00 95.88 83 GLN A N 1
ATOM 650 C CA . GLN A 1 83 ? -0.711 6.183 -10.050 1.00 95.88 83 GLN A CA 1
ATOM 651 C C . GLN A 1 83 ? -1.798 5.155 -10.408 1.00 95.88 83 GLN A C 1
ATOM 653 O O . GLN A 1 83 ? -2.558 4.731 -9.538 1.00 95.88 83 GLN A O 1
ATOM 658 N N . THR A 1 84 ? -1.831 4.697 -11.665 1.00 96.44 84 THR A N 1
ATOM 659 C CA . THR A 1 84 ? -2.827 3.722 -12.145 1.00 96.44 84 THR A CA 1
ATOM 660 C C . THR A 1 84 ? -2.754 2.392 -11.389 1.00 96.44 84 THR A C 1
ATOM 662 O O . THR A 1 84 ? -3.774 1.733 -11.194 1.00 96.44 84 THR A O 1
ATOM 665 N N . PHE A 1 85 ? -1.569 1.992 -10.912 1.00 96.44 85 PHE A N 1
ATOM 666 C CA . PHE A 1 85 ? -1.430 0.796 -10.079 1.00 96.44 85 PHE A CA 1
ATOM 667 C C . PHE A 1 85 ? -2.217 0.937 -8.768 1.00 96.44 85 PHE A C 1
ATOM 669 O O . PHE A 1 85 ? -2.986 0.041 -8.423 1.00 96.44 85 PHE A O 1
ATOM 676 N N . TYR A 1 86 ? -2.095 2.070 -8.073 1.00 97.94 86 TYR A N 1
ATOM 677 C CA . TYR A 1 86 ? -2.828 2.310 -6.828 1.00 97.94 86 TYR A CA 1
ATOM 678 C C . TYR A 1 86 ? -4.323 2.565 -7.053 1.00 97.94 86 TYR A C 1
ATOM 680 O O . TYR A 1 86 ? -5.145 2.112 -6.255 1.00 97.94 86 TYR A O 1
ATOM 688 N N . GLU A 1 87 ? -4.700 3.218 -8.154 1.00 98.00 87 GLU A N 1
ATOM 689 C CA . GLU A 1 87 ? -6.109 3.375 -8.547 1.00 98.00 87 GLU A CA 1
ATOM 690 C C . GLU A 1 87 ? -6.798 2.017 -8.735 1.00 98.00 87 GLU A C 1
ATOM 692 O O . GLU A 1 87 ? -7.900 1.806 -8.228 1.00 98.00 87 GLU A O 1
ATOM 697 N N . ASN A 1 88 ? -6.119 1.050 -9.362 1.00 97.19 88 ASN A N 1
ATOM 698 C CA . ASN A 1 88 ? -6.626 -0.318 -9.508 1.00 97.19 88 ASN A CA 1
ATOM 699 C C . ASN A 1 88 ? -6.776 -1.053 -8.165 1.00 97.19 88 ASN A C 1
ATOM 701 O O . ASN A 1 88 ? -7.591 -1.967 -8.050 1.00 97.19 88 ASN A O 1
ATOM 705 N N . LEU A 1 89 ? -6.026 -0.645 -7.137 1.00 96.81 89 LEU A N 1
ATOM 706 C CA . LEU A 1 89 ? -6.186 -1.127 -5.762 1.00 96.81 89 LEU A CA 1
ATOM 707 C C . LEU A 1 89 ? -7.282 -0.372 -4.989 1.00 96.81 89 LEU A C 1
ATOM 709 O O . LEU A 1 89 ? -7.500 -0.648 -3.810 1.00 96.81 89 LEU A O 1
ATOM 713 N N . GLY A 1 90 ? -7.995 0.561 -5.624 1.00 97.31 90 GLY A N 1
ATOM 714 C CA . GLY A 1 90 ? -9.097 1.315 -5.027 1.00 97.31 90 GLY A CA 1
ATOM 715 C C . GLY A 1 90 ? -8.670 2.571 -4.267 1.00 97.31 90 GLY A C 1
ATOM 716 O O . GLY A 1 90 ? -9.462 3.096 -3.484 1.00 97.31 90 GLY A O 1
ATOM 717 N N . TYR A 1 91 ? -7.439 3.049 -4.464 1.00 98.19 91 TYR A N 1
ATOM 718 C CA . TYR A 1 91 ? -7.032 4.370 -3.993 1.00 98.19 91 TYR A CA 1
ATOM 719 C C . TYR A 1 91 ? -7.574 5.461 -4.924 1.00 98.19 91 TYR A C 1
ATOM 721 O O . TYR A 1 91 ? -7.712 5.267 -6.128 1.00 98.19 91 TYR A O 1
ATOM 729 N N . GLN A 1 92 ? -7.863 6.632 -4.366 1.00 98.19 92 GLN A N 1
ATOM 730 C CA . GLN A 1 92 ? -8.365 7.794 -5.093 1.00 98.19 92 GLN A CA 1
ATOM 731 C C . GLN A 1 92 ? -7.360 8.936 -5.006 1.00 98.19 92 GLN A C 1
ATOM 733 O O . GLN A 1 92 ? -6.846 9.236 -3.930 1.00 98.19 92 GLN A O 1
ATOM 738 N N . THR A 1 93 ? -7.080 9.596 -6.126 1.00 97.94 93 THR A N 1
ATOM 739 C CA . THR A 1 93 ? -6.215 10.780 -6.146 1.00 97.94 93 THR A CA 1
ATOM 740 C C . THR A 1 93 ? -6.847 11.942 -5.387 1.00 97.94 93 THR A C 1
ATOM 742 O O . THR A 1 93 ? -8.043 12.197 -5.537 1.00 97.94 93 THR A O 1
ATOM 745 N N . TYR A 1 94 ? -6.043 12.704 -4.652 1.00 97.50 94 TYR A N 1
ATOM 746 C CA . TYR A 1 94 ? -6.465 13.958 -4.033 1.00 97.50 94 TYR A CA 1
ATOM 747 C C . TYR A 1 94 ? -5.346 15.001 -4.090 1.00 97.50 94 TYR A C 1
ATOM 749 O O . TYR A 1 94 ? -4.166 14.663 -4.141 1.00 97.50 94 TYR A O 1
ATOM 757 N N . GLY A 1 95 ? -5.721 16.280 -4.058 1.00 96.50 95 GLY A N 1
ATOM 758 C CA . GLY A 1 95 ? -4.767 17.380 -4.190 1.00 96.50 95 GLY A CA 1
ATOM 759 C C . GLY A 1 95 ? -4.181 17.513 -5.600 1.00 96.50 95 GLY A C 1
ATOM 760 O O . GLY A 1 95 ? -4.462 16.720 -6.501 1.00 96.50 95 GLY A O 1
ATOM 761 N N . SER A 1 96 ? -3.382 18.559 -5.792 1.00 96.06 96 SER A N 1
ATOM 762 C CA . SER A 1 96 ? -2.692 18.825 -7.057 1.00 96.06 96 SER A CA 1
ATOM 763 C C . SER A 1 96 ? -1.417 17.993 -7.176 1.00 96.06 96 SER A C 1
ATOM 765 O O . SER A 1 96 ? -0.763 17.716 -6.174 1.00 96.06 96 SER A O 1
ATOM 767 N N . LYS A 1 97 ? -1.021 17.677 -8.412 1.00 97.12 97 LYS A N 1
ATOM 768 C CA . LYS A 1 97 ? 0.305 17.121 -8.714 1.00 97.12 97 LYS A CA 1
ATOM 769 C C . LYS A 1 97 ? 1.403 18.061 -8.220 1.00 97.12 97 LYS A C 1
ATOM 771 O O . LYS A 1 97 ? 1.261 19.282 -8.322 1.00 97.12 97 LYS A O 1
ATOM 776 N N . TYR A 1 98 ? 2.498 17.495 -7.738 1.00 97.38 98 TYR A N 1
ATOM 777 C CA . TYR A 1 98 ? 3.635 18.241 -7.201 1.00 97.38 98 TYR A CA 1
ATOM 778 C C . TYR A 1 98 ? 4.955 17.593 -7.625 1.00 97.38 98 TYR A C 1
ATOM 780 O O . TYR A 1 98 ? 4.966 16.455 -8.085 1.00 97.38 98 TYR A O 1
ATOM 788 N N . LEU A 1 99 ? 6.052 18.343 -7.529 1.00 96.31 99 LEU A N 1
ATOM 789 C CA . LEU A 1 99 ? 7.391 17.862 -7.865 1.00 96.31 99 LEU A CA 1
ATOM 790 C C . LEU A 1 99 ? 8.090 17.391 -6.585 1.00 96.31 99 LEU A C 1
ATOM 792 O O . LEU A 1 99 ? 8.176 18.157 -5.624 1.00 96.31 99 LEU A O 1
ATOM 796 N N . GLU A 1 100 ? 8.597 16.165 -6.583 1.00 92.12 100 GLU A N 1
ATOM 797 C CA . GLU A 1 100 ? 9.356 15.564 -5.484 1.00 92.12 100 GLU A CA 1
ATOM 798 C C . GLU A 1 100 ? 10.566 14.844 -6.092 1.00 92.12 100 GLU A C 1
ATOM 800 O O . GLU A 1 100 ? 10.423 14.089 -7.047 1.00 92.12 100 GLU A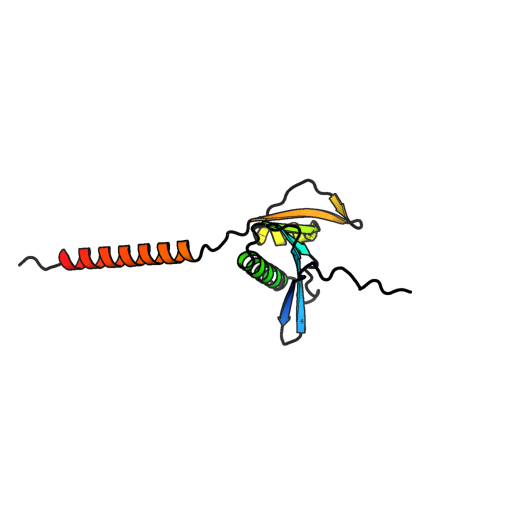 O 1
ATOM 805 N N . ASP A 1 101 ? 11.775 15.169 -5.628 1.00 91.19 101 ASP A N 1
ATOM 806 C CA . ASP A 1 101 ? 13.043 14.618 -6.142 1.00 91.19 101 ASP A CA 1
ATOM 807 C C . ASP A 1 101 ? 13.248 14.705 -7.671 1.00 91.19 101 ASP A C 1
ATOM 809 O O . ASP A 1 101 ? 14.013 13.950 -8.264 1.00 91.19 101 ASP A O 1
ATOM 813 N N . GLY A 1 102 ? 12.609 15.688 -8.316 1.00 94.19 102 GLY A N 1
ATOM 814 C CA . GLY A 1 102 ? 12.690 15.909 -9.764 1.00 94.19 102 GLY A CA 1
ATOM 815 C C . GLY A 1 102 ? 11.638 15.156 -10.580 1.00 94.19 102 GLY A C 1
ATOM 816 O O . GLY A 1 102 ? 11.531 15.409 -11.778 1.00 94.19 102 GLY A O 1
ATOM 817 N N . GLU A 1 103 ? 10.818 14.326 -9.939 1.00 93.75 103 GLU A N 1
ATOM 818 C CA . GLU A 1 103 ? 9.725 13.591 -10.566 1.00 93.75 103 GLU A CA 1
ATOM 819 C C . GLU A 1 103 ? 8.367 14.162 -10.153 1.00 93.75 103 GLU A C 1
ATOM 821 O O . GLU A 1 103 ? 8.184 14.715 -9.064 1.00 93.75 103 GLU A O 1
ATOM 826 N N . TYR A 1 104 ? 7.386 14.066 -11.051 1.00 97.00 104 TYR A N 1
ATOM 827 C CA . TYR A 1 104 ? 6.021 14.442 -10.703 1.00 97.00 104 TYR A CA 1
ATOM 828 C C . TYR A 1 104 ? 5.360 13.330 -9.886 1.00 97.00 104 TYR A C 1
ATOM 830 O O . TYR A 1 104 ? 5.296 12.171 -10.307 1.00 97.00 104 TYR A O 1
ATOM 838 N N . CYS A 1 105 ? 4.781 13.729 -8.761 1.00 97.12 105 CYS A N 1
ATOM 839 C CA . CYS A 1 105 ? 4.046 12.880 -7.841 1.00 97.12 105 CYS A CA 1
ATOM 840 C C . CYS A 1 105 ? 2.578 13.315 -7.730 1.00 97.12 105 CYS A C 1
ATOM 842 O O . CYS A 1 105 ? 2.207 14.468 -7.980 1.00 97.12 105 CYS A O 1
ATOM 844 N N . GLN A 1 106 ? 1.737 12.365 -7.335 1.00 97.81 106 GLN A N 1
ATOM 845 C CA . GLN A 1 106 ? 0.331 12.543 -7.004 1.00 97.81 106 GLN A CA 1
ATOM 846 C C . GLN A 1 106 ? 0.047 11.826 -5.682 1.00 97.81 106 GLN A C 1
ATOM 848 O O . GLN A 1 106 ? 0.408 10.661 -5.504 1.00 97.81 106 GLN A O 1
ATOM 853 N N . SER A 1 107 ? -0.638 12.504 -4.762 1.00 98.12 107 SER A N 1
ATOM 854 C CA . SER A 1 107 ? -1.117 11.870 -3.534 1.00 98.12 107 SER A CA 1
ATOM 855 C C . SER A 1 107 ? -2.403 11.092 -3.808 1.00 98.12 107 SER A C 1
ATOM 857 O O . SER A 1 107 ? -3.303 11.583 -4.503 1.00 98.12 107 SER A O 1
ATOM 859 N N . LEU A 1 108 ? -2.495 9.884 -3.252 1.00 98.50 108 LEU A N 1
ATOM 860 C CA . LEU A 1 108 ? -3.687 9.045 -3.286 1.00 98.50 108 LEU A CA 1
ATOM 861 C C . LEU A 1 108 ? -4.090 8.594 -1.885 1.00 98.50 108 LEU A C 1
ATOM 863 O O . LEU A 1 108 ? -3.248 8.428 -1.004 1.00 98.50 108 LEU A O 1
ATOM 867 N N . VAL A 1 109 ? -5.387 8.382 -1.691 1.00 98.25 109 VAL A N 1
ATOM 868 C CA . VAL A 1 109 ? -5.993 8.024 -0.411 1.00 98.25 109 VAL A CA 1
ATOM 869 C C . VAL A 1 109 ? -6.941 6.843 -0.568 1.00 98.25 109 VAL A C 1
ATOM 871 O O . VAL A 1 109 ? -7.647 6.732 -1.569 1.00 98.25 109 VAL A O 1
ATOM 874 N N . LYS A 1 110 ? -6.994 5.965 0.431 1.00 97.94 110 LYS A N 1
ATOM 875 C CA . LYS A 1 110 ? -7.994 4.901 0.535 1.00 97.94 110 LYS A CA 1
ATOM 876 C C . LYS A 1 110 ? -8.552 4.847 1.947 1.00 97.94 110 LYS A C 1
ATOM 878 O O . LYS A 1 110 ? -7.808 4.753 2.924 1.00 97.94 110 LYS A O 1
ATOM 883 N N . THR A 1 111 ? -9.875 4.889 2.058 1.00 96.69 111 THR A N 1
ATOM 884 C CA . THR A 1 111 ? -10.566 4.671 3.331 1.00 96.69 111 THR A CA 1
ATOM 885 C C . THR A 1 111 ? -10.597 3.180 3.639 1.00 96.69 111 THR A C 1
ATOM 887 O O . THR A 1 111 ? -11.108 2.376 2.860 1.00 96.69 111 THR A O 1
ATOM 890 N N . ILE A 1 112 ? -10.066 2.806 4.798 1.00 92.94 112 ILE A N 1
ATOM 891 C CA . ILE A 1 112 ? -10.047 1.432 5.282 1.00 92.94 112 ILE A CA 1
ATOM 892 C C . ILE A 1 112 ? -11.265 1.231 6.177 1.00 92.94 112 ILE A C 1
ATOM 894 O O . ILE A 1 112 ? -11.306 1.666 7.325 1.00 92.94 112 ILE A O 1
ATOM 898 N N . LEU A 1 113 ? -12.289 0.576 5.627 1.00 81.50 113 LEU A N 1
ATOM 899 C CA . LEU A 1 113 ? -13.484 0.225 6.387 1.00 81.50 113 LEU A CA 1
ATOM 900 C C . LEU A 1 113 ? -13.121 -0.777 7.489 1.00 81.50 113 LEU A C 1
ATOM 902 O O . LEU A 1 113 ? -12.480 -1.807 7.240 1.00 81.50 113 LEU A O 1
ATOM 906 N N . LYS A 1 114 ? -13.536 -0.456 8.715 1.00 68.25 114 LYS A N 1
ATOM 907 C CA . LYS A 1 114 ? -13.362 -1.309 9.887 1.00 68.25 114 LYS A CA 1
ATOM 908 C C . LYS A 1 114 ? -14.294 -2.514 9.781 1.00 68.25 114 LYS A C 1
ATOM 910 O O . LYS A 1 114 ? -15.488 -2.354 9.552 1.00 68.25 114 LYS A O 1
ATOM 915 N N . TRP A 1 115 ? -13.752 -3.707 10.013 1.00 60.12 115 TRP A N 1
ATOM 916 C CA . TRP A 1 115 ? -14.567 -4.886 10.292 1.00 60.12 115 TRP A CA 1
ATOM 917 C C . TRP A 1 115 ? -15.076 -4.759 11.729 1.00 60.12 115 TRP A C 1
ATOM 919 O O . TRP A 1 115 ? -14.336 -5.017 12.686 1.00 60.12 115 TRP A O 1
ATOM 929 N N . GLU A 1 116 ? -16.308 -4.298 11.927 1.00 59.97 116 GLU A N 1
ATOM 930 C CA . GLU A 1 116 ? -16.927 -4.400 13.244 1.00 59.97 116 GLU A CA 1
ATOM 931 C C . GLU A 1 116 ? -17.312 -5.859 13.478 1.00 59.97 116 GLU A C 1
ATOM 933 O O . GLU A 1 116 ? -18.399 -6.293 13.114 1.00 59.97 116 GLU A O 1
ATOM 938 N N . LYS A 1 117 ? -16.424 -6.621 14.138 1.00 60.34 117 LYS A N 1
ATOM 939 C CA . LYS A 1 117 ? -16.643 -8.045 14.464 1.00 60.34 117 LYS A CA 1
ATOM 940 C C . LYS A 1 117 ? -18.044 -8.326 15.026 1.00 60.34 117 LYS A C 1
ATOM 942 O O . LYS A 1 117 ? -18.604 -9.381 14.754 1.00 60.34 117 LYS A O 1
ATOM 947 N N . ASN A 1 118 ? -18.606 -7.384 15.784 1.00 64.00 118 ASN A N 1
ATOM 948 C CA . ASN A 1 118 ? -19.945 -7.503 16.357 1.00 64.00 118 ASN A CA 1
ATOM 949 C C . ASN A 1 118 ? -21.061 -7.324 15.314 1.00 64.00 118 ASN A C 1
ATOM 951 O O . ASN A 1 118 ? -22.038 -8.066 15.371 1.00 64.00 118 ASN A O 1
ATOM 955 N N . MET A 1 119 ? -20.924 -6.388 14.366 1.00 64.25 119 MET A N 1
ATOM 956 C CA . MET A 1 119 ? -21.901 -6.205 13.285 1.00 64.25 119 MET A CA 1
ATOM 957 C C . MET A 1 119 ? -21.912 -7.405 12.343 1.00 64.25 119 MET A C 1
ATOM 959 O O . MET A 1 119 ? -22.991 -7.877 12.006 1.00 64.25 119 MET A O 1
ATOM 963 N N . ASP A 1 120 ? -20.753 -7.955 11.977 1.00 75.81 120 ASP A N 1
ATOM 964 C CA . ASP A 1 120 ? -20.703 -9.101 11.059 1.00 75.81 120 ASP A CA 1
ATOM 965 C C . ASP A 1 120 ? -21.259 -10.379 11.694 1.00 75.81 120 ASP A C 1
ATOM 967 O O . ASP A 1 120 ? -22.007 -11.115 11.052 1.00 75.81 120 ASP A O 1
ATOM 971 N N . ILE A 1 121 ? -20.975 -10.623 12.980 1.00 81.56 121 ILE A N 1
ATOM 972 C CA . ILE A 1 121 ? -21.589 -11.736 13.718 1.00 81.56 121 ILE A CA 1
ATOM 973 C C . ILE A 1 121 ? -23.100 -11.519 13.849 1.00 81.56 121 ILE A C 1
ATOM 975 O O . ILE A 1 121 ? -23.862 -12.452 13.616 1.00 81.56 121 ILE A O 1
ATOM 979 N N . ALA A 1 122 ? -23.557 -10.306 14.176 1.00 82.00 122 ALA A N 1
ATOM 980 C CA . ALA A 1 122 ? -24.985 -10.006 14.261 1.00 82.00 122 ALA A CA 1
ATOM 981 C C . ALA A 1 122 ? -25.691 -10.171 12.905 1.00 82.00 122 ALA A C 1
ATOM 983 O O . ALA A 1 122 ? -26.782 -10.737 12.848 1.00 82.00 122 ALA A O 1
ATOM 984 N N . MET A 1 123 ? -25.056 -9.743 11.811 1.00 85.94 123 MET A N 1
ATOM 985 C CA . MET A 1 123 ? -25.564 -9.914 10.452 1.00 85.94 123 MET A CA 1
ATOM 986 C C . MET A 1 123 ? -25.619 -11.395 10.065 1.00 85.94 123 MET A C 1
ATOM 988 O O . MET A 1 123 ? -26.634 -11.847 9.542 1.00 85.94 123 MET A O 1
ATOM 992 N N . LEU A 1 124 ? -24.583 -12.178 10.387 1.00 87.50 124 LEU A N 1
ATOM 993 C CA . LEU A 1 124 ? -24.586 -13.632 10.203 1.00 87.50 124 LEU A CA 1
ATOM 994 C C . LEU A 1 124 ? -25.701 -14.304 11.013 1.00 87.50 124 LEU A C 1
ATOM 996 O O . LEU A 1 124 ? -26.435 -15.120 10.463 1.00 87.50 124 LEU A O 1
ATOM 1000 N N . ILE A 1 125 ? -25.878 -13.938 12.287 1.00 90.25 125 ILE A N 1
ATOM 1001 C CA . ILE A 1 125 ? -26.965 -14.449 13.136 1.00 90.25 125 ILE A CA 1
ATOM 1002 C C . ILE A 1 125 ? -28.329 -14.100 12.529 1.00 90.25 125 ILE A C 1
ATOM 1004 O O . ILE A 1 125 ? -29.208 -14.960 12.484 1.00 90.25 125 ILE A O 1
ATOM 1008 N N . ALA A 1 126 ? -28.510 -12.877 12.025 1.00 91.62 126 ALA A N 1
ATOM 1009 C CA . ALA A 1 126 ? -29.753 -12.447 11.391 1.00 91.62 126 ALA A CA 1
ATOM 1010 C C . ALA A 1 126 ? -30.040 -13.218 10.092 1.00 91.62 126 ALA A C 1
ATOM 1012 O O . ALA A 1 126 ? -31.167 -13.669 9.889 1.00 91.62 126 ALA A O 1
ATOM 1013 N N . ILE A 1 127 ? -29.029 -13.429 9.242 1.00 93.56 127 ILE A N 1
ATOM 1014 C CA . ILE A 1 127 ? -29.153 -14.217 8.007 1.00 93.56 127 ILE A CA 1
ATOM 1015 C C . ILE A 1 127 ? -29.510 -15.668 8.339 1.00 93.56 127 ILE A C 1
ATOM 1017 O O . ILE A 1 127 ? -30.468 -16.207 7.790 1.00 93.56 127 ILE A O 1
ATOM 1021 N N . VAL A 1 128 ? -28.781 -16.295 9.266 1.00 95.12 128 VAL A N 1
ATOM 1022 C CA . VAL A 1 128 ? -29.025 -17.686 9.673 1.00 95.12 128 VAL A CA 1
ATOM 1023 C C . VAL A 1 128 ? -30.405 -17.834 10.315 1.00 95.12 128 VAL A C 1
ATOM 1025 O O . VAL A 1 128 ? -31.141 -18.756 9.968 1.00 95.12 128 VAL A O 1
ATOM 1028 N N . GLY A 1 129 ? -30.795 -16.912 11.198 1.00 95.00 129 GLY A N 1
ATOM 1029 C CA . GLY A 1 129 ? -32.120 -16.895 11.817 1.00 95.00 129 GLY A CA 1
ATOM 1030 C C . GLY A 1 129 ? -33.245 -16.716 10.795 1.00 95.00 129 GLY A C 1
ATOM 1031 O O . GLY A 1 129 ? -34.248 -17.426 10.858 1.00 95.00 129 GLY A O 1
ATOM 1032 N N . GLY A 1 130 ? -33.060 -15.828 9.813 1.00 95.31 130 GLY A N 1
ATOM 1033 C CA . GLY A 1 130 ? -33.998 -15.629 8.709 1.00 95.31 130 GLY A CA 1
ATOM 1034 C C . GLY A 1 130 ? -34.141 -16.870 7.825 1.00 95.31 130 GLY A C 1
ATOM 1035 O O . GLY A 1 130 ? -35.259 -17.297 7.544 1.00 95.31 130 GLY A O 1
ATOM 1036 N N . LEU A 1 131 ? -33.026 -17.501 7.442 1.00 95.25 131 LEU A N 1
ATOM 1037 C CA . LEU A 1 131 ? -33.027 -18.740 6.656 1.00 95.25 131 LEU A CA 1
ATOM 1038 C C . LEU A 1 131 ? -33.693 -19.896 7.410 1.00 95.25 131 LEU A C 1
ATOM 1040 O O . LEU A 1 131 ? -34.508 -20.613 6.830 1.00 95.25 131 LEU A O 1
ATOM 1044 N N . LEU A 1 132 ? -33.397 -20.049 8.703 1.00 95.56 132 LEU A N 1
ATOM 1045 C CA . LEU A 1 132 ? -34.043 -21.047 9.553 1.00 95.56 132 LEU A CA 1
ATOM 1046 C C . LEU A 1 132 ? -35.553 -20.788 9.666 1.00 95.56 132 LEU A C 1
ATOM 1048 O O . LEU A 1 132 ? -36.345 -21.722 9.554 1.00 95.56 132 LEU A O 1
ATOM 1052 N N . GLY A 1 133 ? -35.963 -19.528 9.827 1.00 95.12 133 GLY A N 1
ATOM 1053 C CA . GLY A 1 133 ? -37.371 -19.129 9.830 1.00 95.12 133 GLY A CA 1
ATOM 1054 C C . GLY A 1 133 ? -38.087 -19.469 8.519 1.00 95.12 133 GLY A C 1
ATOM 1055 O O . GLY A 1 133 ? -39.151 -20.087 8.545 1.00 95.12 133 GLY A O 1
ATOM 1056 N N . CYS A 1 134 ? -37.482 -19.139 7.373 1.00 93.00 134 CYS A N 1
ATOM 1057 C CA . CYS A 1 134 ? -37.998 -19.500 6.050 1.00 93.00 134 CYS A CA 1
ATOM 1058 C C . CYS A 1 134 ? -38.123 -21.018 5.875 1.00 93.00 134 CYS A C 1
ATOM 1060 O O . CYS A 1 134 ? -39.157 -21.495 5.412 1.00 93.00 134 CYS A O 1
ATOM 1062 N N . TYR A 1 135 ? -37.108 -21.785 6.280 1.00 93.69 135 TYR A N 1
ATOM 1063 C CA . TYR A 1 135 ? -37.143 -23.246 6.220 1.00 93.69 135 TYR A CA 1
ATOM 1064 C C . TYR A 1 135 ? -38.314 -23.818 7.033 1.00 93.69 135 TYR A C 1
ATOM 1066 O O . TYR A 1 135 ? -39.099 -24.605 6.512 1.00 93.69 135 TYR A O 1
ATOM 1074 N N . LEU A 1 136 ? -38.491 -23.361 8.278 1.00 93.69 136 LEU A N 1
ATOM 1075 C CA . LEU A 1 136 ? -39.595 -23.785 9.147 1.00 93.69 136 LEU A CA 1
ATOM 1076 C C . LEU A 1 136 ? -40.977 -23.3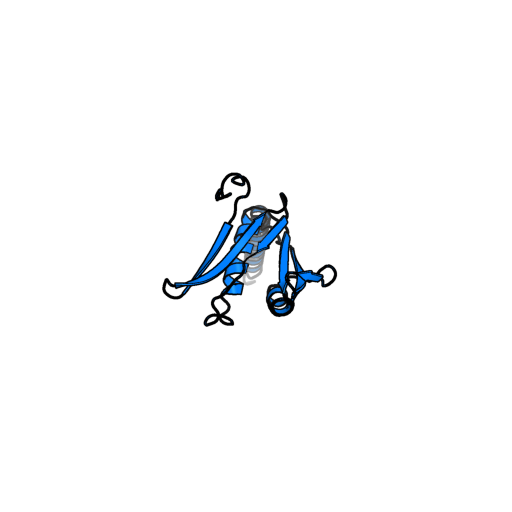87 8.606 1.00 93.69 136 LEU A C 1
ATOM 1078 O O . LEU A 1 136 ? -41.954 -24.109 8.801 1.00 93.69 136 LEU A O 1
ATOM 1082 N N . TYR A 1 137 ? -41.083 -22.241 7.932 1.00 92.00 137 TYR A N 1
ATOM 1083 C CA . TYR A 1 137 ? -42.321 -21.827 7.273 1.00 92.00 137 TYR A CA 1
ATOM 1084 C C . TYR A 1 137 ? -42.655 -22.733 6.080 1.00 92.00 137 TYR A C 1
ATOM 1086 O O . TYR A 1 137 ? -43.805 -23.141 5.915 1.00 92.00 137 TYR A O 1
ATOM 1094 N N . LEU A 1 138 ? -41.660 -23.078 5.262 1.00 91.38 138 LEU A N 1
ATOM 1095 C CA . LEU A 1 138 ? -41.853 -23.933 4.091 1.00 91.38 138 LEU A CA 1
ATOM 1096 C C . LEU A 1 138 ? -42.181 -25.381 4.465 1.00 91.38 138 LEU A C 1
ATOM 1098 O O . LEU A 1 138 ? -42.956 -26.013 3.753 1.00 91.38 138 LEU A O 1
ATOM 1102 N N . THR A 1 139 ? -41.649 -25.908 5.571 1.00 91.06 139 THR A N 1
ATOM 1103 C CA . THR A 1 139 ? -41.979 -27.269 6.024 1.00 91.06 139 THR A CA 1
ATOM 1104 C C . THR A 1 139 ? -43.381 -27.367 6.621 1.00 91.06 139 THR A C 1
ATOM 1106 O O . THR A 1 139 ? -44.056 -28.359 6.381 1.00 91.06 139 THR A O 1
ATOM 1109 N N . LYS A 1 140 ? -43.864 -26.333 7.325 1.00 84.94 140 LYS A N 1
ATOM 1110 C CA . LYS A 1 140 ? -45.237 -26.308 7.866 1.00 84.94 140 LYS A CA 1
ATOM 1111 C C . LYS A 1 140 ? -46.327 -26.147 6.803 1.00 84.94 140 LYS A C 1
ATOM 1113 O O . LYS A 1 140 ? -47.429 -26.637 6.997 1.00 84.94 140 LYS A O 1
ATOM 1118 N N . ASN A 1 141 ? -46.056 -25.433 5.707 1.00 80.00 141 ASN A N 1
ATOM 1119 C CA . ASN A 1 141 ? -47.070 -25.150 4.678 1.00 8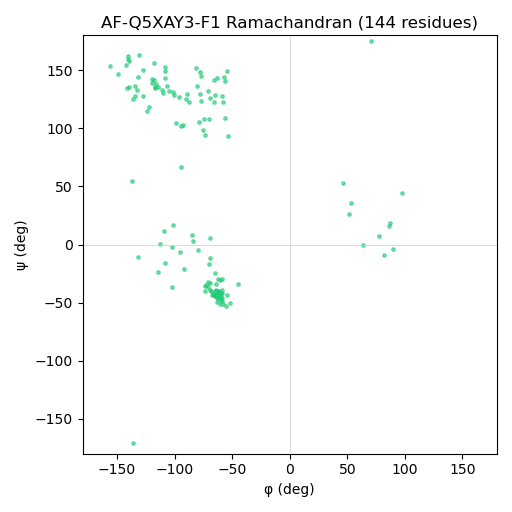0.00 141 ASN A CA 1
ATOM 1120 C C . ASN A 1 141 ? -47.066 -26.138 3.498 1.00 80.00 141 ASN A C 1
ATOM 1122 O O . ASN A 1 141 ? -47.954 -26.057 2.654 1.00 80.00 141 ASN A O 1
ATOM 1126 N N . ASN A 1 142 ? -46.091 -27.050 3.432 1.00 71.44 142 ASN A N 1
ATOM 1127 C CA . ASN A 1 142 ? -46.037 -28.130 2.439 1.00 71.44 142 ASN A CA 1
ATOM 1128 C C . ASN A 1 142 ? -46.483 -29.487 3.008 1.00 71.44 142 ASN A C 1
ATOM 1130 O O . ASN A 1 142 ? -46.205 -30.517 2.394 1.00 71.44 142 ASN A O 1
ATOM 1134 N N . GLU A 1 143 ? -47.165 -29.520 4.159 1.00 68.56 143 GLU A N 1
ATOM 1135 C CA . GLU A 1 143 ? -47.871 -30.742 4.548 1.00 68.56 143 GLU A CA 1
ATOM 1136 C C . GLU A 1 143 ? -48.896 -31.077 3.451 1.00 68.56 143 GLU A C 1
ATOM 1138 O O . GLU A 1 143 ? -49.657 -30.189 3.039 1.00 68.56 143 GLU A O 1
ATOM 1143 N N . PRO A 1 144 ? -48.891 -32.313 2.915 1.00 62.72 144 PRO A N 1
ATOM 1144 C CA . PRO A 1 144 ? -49.871 -32.710 1.921 1.00 62.72 144 PRO A CA 1
ATOM 1145 C C . PRO A 1 144 ? -51.257 -32.530 2.536 1.00 62.72 144 PRO A C 1
ATOM 1147 O O . PRO A 1 144 ? -51.549 -33.061 3.605 1.00 62.72 144 PRO A O 1
ATOM 1150 N N . LYS A 1 145 ? -52.092 -31.723 1.880 1.00 65.88 145 LYS A N 1
ATOM 1151 C CA . LYS A 1 145 ? -53.509 -31.659 2.219 1.00 65.88 145 LYS A CA 1
ATOM 1152 C C . LYS A 1 145 ? -54.122 -32.979 1.767 1.00 65.88 145 LYS A C 1
ATOM 1154 O O . LYS A 1 145 ? -54.190 -33.204 0.558 1.00 65.88 145 LYS A O 1
ATOM 1159 N N . ASP A 1 146 ? -54.469 -33.827 2.731 1.00 64.62 146 ASP A N 1
ATOM 1160 C CA . ASP A 1 146 ? -55.321 -35.004 2.517 1.00 64.62 146 ASP A CA 1
ATOM 1161 C C . ASP A 1 146 ? -56.641 -34.623 1.822 1.00 64.62 146 ASP A C 1
ATOM 1163 O O . ASP A 1 146 ? -57.182 -33.522 2.109 1.00 64.62 146 ASP A O 1
#

Mean predicted aligned error: 10.92 Å

InterPro domains:
  IPR000182 GNAT domain [PF13673] (13-102)
  IPR000182 GNAT domain [PS51186] (1-120)
  IPR016181 Acyl-CoA N-acyltransferase [SSF55729] (5-112)

pLDDT: mean 88.47, std 15.03, range [36.53, 98.5]

Foldseek 3Di:
DDDPPDPDPPWPKDKDFDDDPNHTFWMWIWTDPDLAEIEIDDTDGDPVCPPVCRSVVRVVVVLVVSLVSRHFKYKYWDFPVCPVVVVVVVWDWDDDWDADPNTIITMTMDTRDHDPVVVVVVVVVVVVVVVVVVVVVVVVVPDDDD